Protein AF-A0A0F9W3J3-F1 (afdb_monomer_lite)

Secondary structure (DSSP, 8-state):
-----PEEPTTT--EE-TT-SSEEEEEEE-TTTSPEEEEEEEHHHHHT-

Radius of gyration: 12.06 Å; chains: 1; bounding box: 34×17×31 Å

pLDDT: mean 77.47, std 12.3, range [44.28, 88.56]

Structure (mmCIF, N/CA/C/O backbone):
data_AF-A0A0F9W3J3-F1
#
_entry.id   AF-A0A0F9W3J3-F1
#
loop_
_atom_site.group_PDB
_atom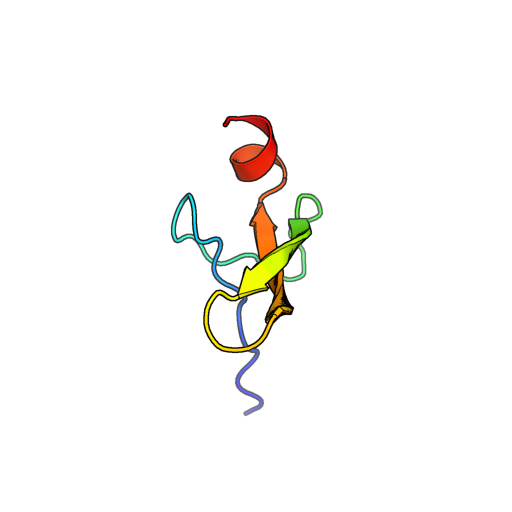_site.id
_atom_site.type_symbol
_atom_site.label_atom_id
_atom_site.label_alt_id
_atom_site.label_comp_id
_atom_site.label_asym_id
_atom_site.label_entity_id
_atom_site.label_seq_id
_atom_site.pdbx_PDB_ins_code
_atom_site.Cartn_x
_atom_site.Cartn_y
_atom_site.Cartn_z
_atom_site.occupancy
_atom_site.B_iso_or_equiv
_atom_site.auth_seq_id
_atom_site.auth_comp_id
_atom_site.auth_asym_id
_atom_site.auth_atom_id
_atom_site.pdbx_PDB_model_num
ATOM 1 N N . MET A 1 1 ? -20.564 1.880 -22.051 1.00 45.09 1 MET A N 1
ATOM 2 C CA . MET A 1 1 ? -20.467 1.485 -20.627 1.00 45.09 1 MET A CA 1
ATOM 3 C C . MET A 1 1 ? -19.000 1.574 -20.222 1.00 45.09 1 MET A C 1
ATOM 5 O O . MET A 1 1 ? -18.229 0.684 -20.559 1.00 45.09 1 MET A O 1
ATOM 9 N N . VAL A 1 2 ? -18.560 2.686 -19.630 1.00 44.28 2 VAL A N 1
ATOM 10 C CA . VAL A 1 2 ? -17.146 2.849 -19.251 1.00 44.28 2 VAL A CA 1
ATOM 11 C C . VAL A 1 2 ? -16.908 1.987 -18.011 1.00 44.28 2 VAL A C 1
ATOM 13 O O . VAL A 1 2 ? -17.443 2.293 -16.949 1.00 44.28 2 VAL A O 1
ATOM 16 N N . LYS A 1 3 ? -16.169 0.877 -18.144 1.00 45.09 3 LYS A N 1
ATOM 17 C CA . LYS A 1 3 ? -15.734 0.055 -17.003 1.00 45.09 3 LYS A CA 1
ATOM 18 C C . LYS A 1 3 ? -14.829 0.923 -16.123 1.00 45.09 3 LYS A C 1
ATOM 20 O O . LYS A 1 3 ? -13.638 1.044 -16.394 1.00 45.09 3 LYS A O 1
ATOM 25 N N . MET A 1 4 ? -15.398 1.581 -15.112 1.00 48.25 4 MET A N 1
ATOM 26 C CA . MET A 1 4 ? -14.628 2.292 -14.095 1.00 48.25 4 MET A CA 1
ATOM 27 C C . MET A 1 4 ? -13.732 1.264 -13.399 1.00 48.25 4 MET A C 1
ATOM 29 O O . MET A 1 4 ? -14.225 0.372 -12.712 1.00 48.25 4 MET A O 1
ATOM 33 N N . LYS A 1 5 ? -12.418 1.338 -13.633 1.00 55.47 5 LYS A N 1
ATOM 34 C CA . LYS A 1 5 ? -11.426 0.521 -12.927 1.00 55.47 5 LYS A CA 1
ATOM 35 C C . LYS A 1 5 ? -11.475 0.917 -11.452 1.00 55.47 5 LYS A C 1
ATOM 37 O O . LYS A 1 5 ? -10.957 1.963 -11.079 1.00 55.47 5 LYS A O 1
ATOM 42 N N . ALA A 1 6 ? -12.145 0.111 -10.636 1.00 61.97 6 ALA A N 1
ATOM 43 C CA . ALA A 1 6 ? -12.038 0.209 -9.191 1.00 61.97 6 ALA A CA 1
ATOM 44 C C . ALA A 1 6 ? -10.630 -0.252 -8.798 1.00 61.97 6 ALA A C 1
ATOM 46 O O . ALA A 1 6 ? -10.246 -1.386 -9.093 1.00 61.97 6 ALA A O 1
ATOM 47 N N . SER A 1 7 ? -9.849 0.627 -8.175 1.00 74.94 7 SER A N 1
ATOM 48 C CA . SER A 1 7 ? -8.555 0.247 -7.611 1.00 74.94 7 SER A CA 1
ATOM 49 C C . SER A 1 7 ? -8.798 -0.647 -6.403 1.00 74.94 7 SER A C 1
ATOM 51 O O . SER A 1 7 ? -9.668 -0.360 -5.590 1.00 74.94 7 SER A O 1
ATOM 53 N N . ILE A 1 8 ? -8.088 -1.766 -6.292 1.00 85.06 8 ILE A N 1
ATOM 54 C CA . ILE A 1 8 ? -8.250 -2.704 -5.173 1.00 85.06 8 ILE A CA 1
ATOM 55 C C . ILE A 1 8 ? -7.083 -2.507 -4.212 1.00 85.06 8 ILE A C 1
ATOM 57 O O . ILE A 1 8 ? -5.928 -2.566 -4.632 1.00 85.06 8 ILE A O 1
ATOM 61 N N . CYS A 1 9 ? -7.381 -2.297 -2.928 1.00 86.81 9 CYS A N 1
ATOM 62 C CA . CYS A 1 9 ? -6.354 -2.211 -1.898 1.00 86.81 9 CYS A CA 1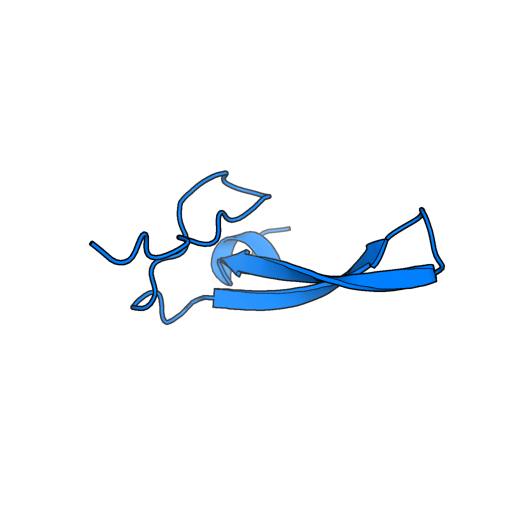
ATOM 63 C C . CYS A 1 9 ? -5.704 -3.592 -1.715 1.00 86.81 9 CYS A C 1
ATOM 65 O O . CYS A 1 9 ? -6.416 -4.556 -1.435 1.00 86.81 9 CYS A O 1
ATOM 67 N N . PRO A 1 10 ? -4.376 -3.730 -1.839 1.00 82.88 10 PRO A N 1
ATOM 68 C CA . PRO A 1 10 ? -3.717 -5.031 -1.737 1.00 82.88 10 PRO A CA 1
ATOM 69 C C . PRO A 1 10 ? -3.667 -5.592 -0.304 1.00 82.88 10 PRO A C 1
ATOM 71 O O . PRO A 1 10 ? -3.570 -6.806 -0.162 1.00 82.88 10 PRO A O 1
ATOM 74 N N . GLU A 1 11 ? -3.784 -4.754 0.735 1.00 87.25 11 GLU A N 1
ATOM 75 C CA . GLU A 1 11 ? -3.775 -5.196 2.143 1.00 87.25 11 GLU A CA 1
ATOM 76 C C . GLU A 1 11 ? -5.092 -5.881 2.530 1.00 87.25 11 GLU A C 1
ATOM 78 O O . GLU A 1 11 ? -5.106 -7.014 2.998 1.00 87.25 11 GLU A O 1
ATOM 83 N N . CYS A 1 12 ? -6.227 -5.217 2.295 1.00 87.25 12 CYS A N 1
ATOM 84 C CA . CYS A 1 12 ? -7.540 -5.726 2.701 1.00 87.25 12 CYS A CA 1
ATOM 85 C C . CYS A 1 12 ? -8.348 -6.352 1.554 1.00 87.25 12 CYS A C 1
ATOM 87 O O . CYS A 1 12 ? -9.451 -6.846 1.784 1.00 87.25 12 CYS A O 1
ATOM 89 N N . ARG A 1 13 ? -7.836 -6.300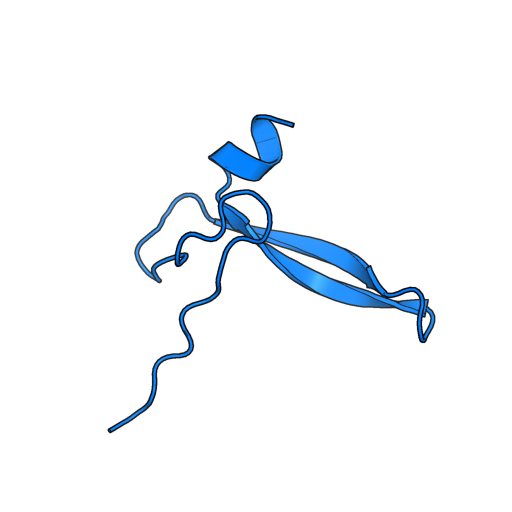 0.314 1.00 86.62 13 ARG A N 1
ATOM 90 C CA . ARG A 1 13 ? -8.492 -6.758 -0.929 1.00 86.62 13 ARG A CA 1
ATOM 91 C C . ARG A 1 13 ? -9.866 -6.135 -1.199 1.00 86.62 13 ARG A C 1
ATOM 93 O O . ARG A 1 13 ? -10.621 -6.641 -2.027 1.00 86.62 13 ARG A O 1
ATOM 100 N N . LYS A 1 14 ? -10.192 -5.020 -0.541 1.00 85.50 14 LYS A N 1
ATOM 101 C CA . LYS A 1 14 ? -11.424 -4.262 -0.783 1.00 85.50 14 LYS A CA 1
ATOM 102 C C . LYS A 1 14 ? -11.225 -3.258 -1.914 1.00 85.50 14 LYS A C 1
ATOM 104 O O . LYS A 1 14 ? -10.138 -2.712 -2.106 1.00 85.50 14 LYS A O 1
ATOM 109 N N . SER A 1 15 ? -12.299 -2.990 -2.647 1.00 84.38 15 SER A N 1
ATOM 110 C CA . SER A 1 15 ? -12.345 -1.924 -3.645 1.00 84.38 15 SER A CA 1
ATOM 111 C C . SER A 1 15 ? -12.205 -0.555 -2.978 1.00 84.38 15 SER A C 1
ATOM 113 O O . SER A 1 15 ? -12.972 -0.216 -2.077 1.00 84.38 15 SER A O 1
ATOM 115 N N . ILE A 1 16 ? -11.248 0.231 -3.450 1.00 83.31 16 ILE A N 1
ATOM 116 C CA . ILE A 1 16 ? -11.065 1.643 -3.137 1.00 83.31 16 ILE A CA 1
ATOM 117 C C . ILE A 1 16 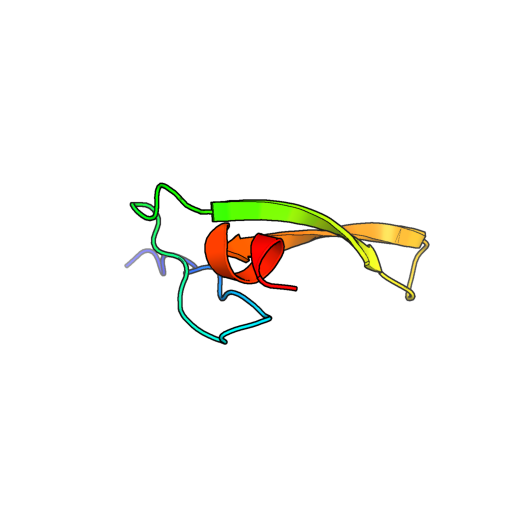? -12.022 2.412 -4.041 1.00 83.31 16 ILE A C 1
ATOM 119 O O . ILE A 1 16 ? -11.846 2.478 -5.262 1.00 83.31 16 ILE A O 1
ATOM 123 N N . GLN A 1 17 ? -13.083 2.949 -3.448 1.00 80.50 17 GLN A N 1
ATOM 124 C CA . GLN A 1 17 ? -14.044 3.747 -4.195 1.00 80.50 17 GLN A CA 1
ATOM 125 C C . GLN A 1 17 ? -13.454 5.126 -4.511 1.00 80.50 17 GLN A C 1
ATOM 127 O O . GLN A 1 17 ? -12.596 5.642 -3.802 1.00 80.50 17 GLN A O 1
ATOM 132 N N . ARG A 1 18 ? -13.932 5.777 -5.574 1.00 70.25 18 ARG A N 1
ATOM 133 C CA . ARG A 1 18 ? -13.489 7.143 -5.912 1.00 70.25 18 ARG A CA 1
ATOM 134 C C . ARG A 1 18 ? -13.870 8.173 -4.836 1.00 70.25 18 ARG A C 1
ATOM 136 O O . ARG A 1 18 ? -13.208 9.198 -4.731 1.00 70.25 18 ARG A O 1
ATOM 143 N N . HIS A 1 19 ? -14.917 7.883 -4.062 1.00 74.12 19 HIS A N 1
ATOM 144 C CA . HIS A 1 19 ? -15.388 8.683 -2.925 1.00 74.12 19 HIS A CA 1
ATOM 145 C C . HIS A 1 19 ? -14.700 8.317 -1.603 1.00 74.12 19 HIS A C 1
ATOM 147 O O . HIS A 1 19 ? -15.001 8.909 -0.571 1.00 74.12 19 HIS A O 1
ATOM 153 N N . ASP A 1 20 ? -13.790 7.344 -1.621 1.00 69.88 20 ASP A N 1
ATOM 154 C CA . ASP A 1 20 ? -13.006 6.978 -0.453 1.00 69.88 20 ASP A CA 1
ATOM 155 C C . ASP A 1 20 ? -11.977 8.095 -0.215 1.00 69.88 20 ASP A C 1
ATOM 157 O O . ASP A 1 20 ? -10.941 8.168 -0.881 1.00 69.88 20 ASP A O 1
ATOM 161 N N . ALA A 1 21 ? -12.302 9.022 0.693 1.00 70.25 21 ALA A N 1
ATOM 162 C CA . ALA A 1 21 ? -11.414 10.123 1.084 1.00 70.25 21 ALA A CA 1
ATOM 163 C C . ALA A 1 21 ? -10.094 9.606 1.685 1.00 70.25 21 ALA A C 1
ATOM 165 O O . ALA A 1 21 ? -9.075 10.292 1.665 1.00 70.25 21 ALA A O 1
ATOM 166 N N . ASN A 1 22 ? -10.104 8.358 2.152 1.00 81.38 22 ASN A N 1
ATOM 167 C CA . ASN A 1 22 ? -9.010 7.698 2.835 1.00 81.38 22 ASN A CA 1
ATOM 168 C C . ASN A 1 22 ? -8.275 6.742 1.884 1.00 81.38 22 ASN A C 1
ATOM 170 O O . ASN A 1 22 ? -8.115 5.562 2.195 1.00 81.38 22 ASN A O 1
ATOM 174 N N . ARG A 1 23 ? -7.796 7.237 0.736 1.00 85.50 23 ARG A N 1
ATOM 175 C CA . ARG A 1 23 ? -6.908 6.487 -0.172 1.00 85.50 23 ARG A CA 1
ATOM 176 C C . ARG A 1 23 ? -5.548 7.159 -0.324 1.00 85.50 23 ARG A C 1
ATOM 178 O O . ARG A 1 23 ? -5.457 8.382 -0.348 1.00 85.50 23 ARG A O 1
ATOM 185 N N . ILE A 1 24 ? -4.501 6.355 -0.465 1.00 87.19 24 ILE A N 1
ATOM 186 C CA . ILE A 1 24 ? -3.123 6.815 -0.645 1.00 87.19 24 ILE A CA 1
ATOM 187 C C . ILE A 1 24 ? -2.447 6.059 -1.788 1.00 87.19 24 ILE A C 1
ATOM 189 O O . ILE A 1 24 ? -2.591 4.843 -1.920 1.00 87.19 24 ILE A O 1
ATOM 193 N N . ASN A 1 25 ? -1.682 6.783 -2.604 1.00 87.94 25 ASN A N 1
ATOM 194 C CA . ASN A 1 25 ? -0.872 6.217 -3.676 1.00 87.94 25 ASN A CA 1
ATOM 195 C C . ASN A 1 25 ? 0.570 6.085 -3.192 1.00 87.94 25 ASN A C 1
ATOM 197 O O . ASN A 1 25 ? 1.256 7.082 -2.976 1.00 87.94 25 ASN A O 1
ATOM 201 N N . VAL A 1 26 ? 1.040 4.852 -3.058 1.00 86.88 26 VAL A N 1
ATOM 202 C CA . VAL A 1 26 ? 2.390 4.542 -2.594 1.00 86.88 26 VAL A CA 1
ATOM 203 C C . VAL A 1 26 ? 3.203 4.035 -3.773 1.00 86.88 26 VAL A C 1
ATOM 205 O O . VAL A 1 26 ? 2.784 3.126 -4.493 1.00 86.88 26 VAL A O 1
ATOM 208 N N . LYS A 1 27 ? 4.379 4.627 -3.981 1.00 87.94 27 LYS A N 1
ATOM 209 C CA . LYS A 1 27 ? 5.349 4.133 -4.957 1.00 87.94 27 LYS A CA 1
ATOM 210 C C . LYS A 1 27 ? 6.094 2.958 -4.333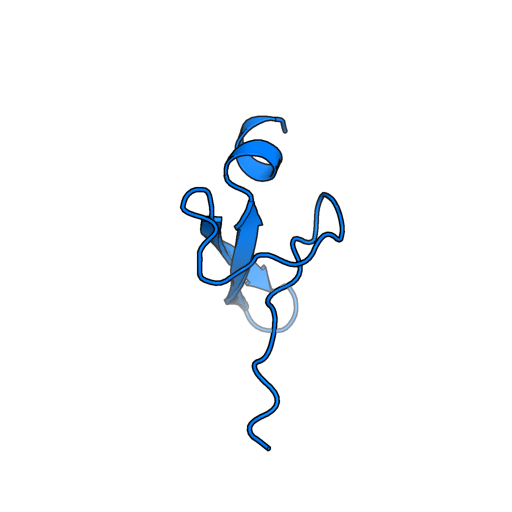 1.00 87.94 27 LYS A C 1
ATOM 212 O O . LYS A 1 27 ? 6.908 3.151 -3.437 1.00 87.94 27 LYS A O 1
ATOM 217 N N . VAL A 1 28 ? 5.813 1.751 -4.805 1.00 85.12 28 VAL A N 1
ATOM 218 C CA . VAL A 1 28 ? 6.524 0.538 -4.395 1.00 85.12 28 VAL A CA 1
ATOM 219 C C . VAL A 1 28 ? 7.549 0.171 -5.460 1.00 85.12 28 VAL A C 1
ATOM 221 O O . VAL A 1 28 ? 7.307 0.355 -6.652 1.00 85.12 28 VAL A O 1
ATOM 224 N N . ALA A 1 29 ? 8.715 -0.316 -5.047 1.00 81.19 29 ALA A N 1
ATOM 225 C CA . ALA A 1 29 ? 9.709 -0.811 -5.990 1.00 81.19 29 ALA A CA 1
ATOM 226 C C . ALA A 1 29 ? 9.167 -2.078 -6.666 1.00 81.19 29 ALA A C 1
ATOM 228 O O . ALA A 1 29 ? 8.870 -3.060 -5.987 1.00 81.19 29 ALA A O 1
ATOM 229 N N . ASP A 1 30 ? 9.010 -2.052 -7.990 1.00 80.50 30 ASP A N 1
ATOM 230 C CA . ASP A 1 30 ? 8.762 -3.274 -8.744 1.00 80.50 30 ASP A CA 1
ATOM 231 C C . ASP A 1 30 ? 10.109 -3.934 -9.032 1.00 80.50 30 ASP A C 1
ATOM 233 O O . ASP A 1 30 ? 10.966 -3.364 -9.717 1.00 80.50 30 ASP A O 1
ATOM 237 N N . GLY A 1 31 ? 10.305 -5.125 -8.463 1.00 71.62 31 GLY A N 1
ATOM 238 C CA . GLY A 1 31 ? 11.558 -5.874 -8.563 1.00 71.62 31 GLY A CA 1
ATOM 239 C C . GLY A 1 31 ? 11.941 -6.264 -9.992 1.00 71.62 31 GLY A C 1
ATOM 240 O O . GLY A 1 31 ? 13.063 -6.705 -10.210 1.00 71.62 31 GLY A O 1
ATOM 241 N N . SER A 1 32 ? 11.049 -6.078 -10.970 1.00 75.25 32 SER A N 1
ATOM 242 C CA . SER A 1 32 ? 11.259 -6.535 -12.342 1.00 75.25 32 SER A CA 1
ATOM 243 C C . SER A 1 32 ? 12.043 -5.547 -13.204 1.00 75.25 32 SER A C 1
ATOM 245 O O . SER A 1 32 ? 12.600 -5.959 -14.212 1.00 75.25 32 SER A O 1
ATOM 247 N N . ASN A 1 33 ? 12.069 -4.248 -12.871 1.00 70.06 33 ASN A N 1
ATOM 248 C CA . ASN A 1 33 ? 12.676 -3.244 -13.764 1.00 70.06 33 ASN A CA 1
ATOM 249 C C . ASN A 1 33 ? 13.272 -2.006 -13.070 1.00 70.06 33 ASN A C 1
ATOM 251 O O . ASN A 1 33 ? 13.589 -1.024 -13.742 1.00 70.06 33 ASN A O 1
ATOM 255 N N . GLY A 1 34 ? 13.354 -1.978 -11.734 1.00 69.81 34 GLY A N 1
ATOM 256 C CA . GLY A 1 34 ? 13.822 -0.796 -10.987 1.00 69.81 34 GLY A CA 1
ATOM 257 C C . GLY A 1 34 ? 12.916 0.439 -11.134 1.00 69.81 34 GLY A C 1
ATOM 258 O O . GLY A 1 34 ? 13.181 1.496 -10.561 1.00 69.81 34 GLY A O 1
ATOM 259 N N . LYS A 1 35 ? 11.811 0.318 -11.879 1.00 74.75 35 LYS A N 1
ATOM 260 C CA . LYS A 1 35 ? 10.768 1.331 -11.992 1.00 74.75 35 LYS A CA 1
ATOM 261 C C . LYS A 1 35 ? 9.809 1.145 -10.827 1.00 74.75 35 LYS A C 1
ATOM 263 O O . LYS A 1 35 ? 9.185 0.101 -10.684 1.00 74.75 35 LYS A O 1
ATOM 268 N N . GLY A 1 36 ? 9.693 2.165 -9.982 1.00 79.75 36 GLY A N 1
ATOM 269 C CA . GLY A 1 36 ? 8.681 2.154 -8.932 1.00 79.75 36 GLY A CA 1
ATOM 270 C C . GLY A 1 36 ? 7.284 2.175 -9.549 1.00 79.75 36 GLY A C 1
ATOM 271 O O . GLY A 1 36 ? 6.985 3.059 -10.353 1.00 79.75 36 GLY A O 1
ATOM 272 N N . VAL A 1 37 ? 6.446 1.213 -9.178 1.00 84.69 37 VAL A N 1
ATOM 273 C CA . VAL A 1 37 ? 5.035 1.162 -9.561 1.00 84.69 37 VAL A CA 1
ATOM 274 C C . VAL A 1 37 ? 4.201 1.826 -8.476 1.00 84.69 37 VAL A C 1
ATOM 276 O O . VAL A 1 37 ? 4.468 1.685 -7.285 1.00 84.69 37 VAL A O 1
ATOM 279 N N . TYR A 1 38 ? 3.184 2.575 -8.882 1.00 84.31 38 TYR A N 1
ATOM 280 C CA . TYR A 1 38 ? 2.255 3.186 -7.941 1.00 84.31 38 TYR A CA 1
ATOM 281 C C . TYR A 1 38 ? 1.145 2.188 -7.623 1.00 84.31 38 TYR A C 1
ATOM 283 O O . TYR A 1 38 ? 0.473 1.692 -8.527 1.00 84.31 38 TYR A O 1
ATOM 291 N N . LYS A 1 39 ? 0.955 1.899 -6.337 1.00 85.75 39 LYS A N 1
ATOM 292 C CA . LYS A 1 39 ? -0.157 1.099 -5.822 1.00 85.75 39 LYS A CA 1
ATOM 293 C C . LYS A 1 39 ? -1.037 1.963 -4.928 1.00 85.75 39 LYS A C 1
ATOM 295 O O . LYS A 1 39 ? -0.535 2.770 -4.150 1.00 85.75 39 LYS A O 1
ATOM 300 N N . GLU A 1 40 ? -2.346 1.786 -5.049 1.00 87.19 40 GLU A N 1
ATOM 301 C CA . GLU A 1 40 ? -3.328 2.454 -4.197 1.00 87.19 40 GLU A CA 1
ATOM 302 C C . GLU A 1 40 ? -3.661 1.584 -2.984 1.00 87.19 40 GLU A C 1
ATOM 304 O O . GLU A 1 40 ? -3.889 0.378 -3.103 1.00 87.19 40 GLU A O 1
ATOM 309 N N . TYR A 1 41 ? -3.707 2.213 -1.815 1.00 87.12 41 TYR A N 1
ATOM 310 C CA . TYR A 1 41 ? -4.052 1.597 -0.541 1.00 87.12 41 TYR A CA 1
ATOM 311 C C . TYR A 1 41 ? -5.144 2.416 0.142 1.00 87.12 41 TYR A C 1
ATOM 313 O O . TYR A 1 41 ? -5.214 3.632 -0.036 1.00 87.12 41 TYR A O 1
ATOM 321 N N . HIS A 1 42 ? -5.963 1.776 0.976 1.00 88.56 42 HIS A N 1
ATOM 322 C CA . HIS A 1 42 ? -6.728 2.515 1.976 1.00 88.56 42 HIS A CA 1
ATOM 323 C C . HIS A 1 42 ? -5.758 3.102 3.001 1.00 88.56 42 HIS A C 1
ATOM 325 O O . HIS A 1 42 ? -4.887 2.393 3.504 1.00 88.56 42 HIS A O 1
ATOM 331 N N . LEU A 1 43 ? -5.930 4.376 3.343 1.00 85.69 43 LEU A N 1
ATOM 332 C CA . LEU A 1 43 ? -5.131 5.094 4.333 1.00 85.69 43 LEU A CA 1
ATOM 333 C C . LEU A 1 43 ? -5.114 4.343 5.671 1.00 85.69 43 LEU A C 1
ATOM 335 O O . LEU A 1 43 ? -4.063 4.218 6.292 1.00 85.69 43 LEU A O 1
ATOM 339 N N . ASN A 1 44 ? -6.258 3.776 6.070 1.00 85.94 44 ASN A N 1
ATOM 340 C CA . ASN A 1 44 ? -6.359 2.957 7.278 1.00 85.94 44 ASN A CA 1
ATOM 341 C C . ASN A 1 44 ? -5.529 1.673 7.183 1.00 85.94 44 ASN A C 1
ATOM 343 O O . ASN A 1 44 ? -4.850 1.314 8.134 1.00 85.94 44 ASN A O 1
ATOM 347 N N . CYS A 1 45 ? -5.552 0.986 6.039 1.00 87.25 45 CYS A N 1
ATOM 348 C CA . CYS A 1 45 ? -4.769 -0.235 5.854 1.00 87.25 45 CYS A CA 1
ATOM 349 C C . CYS A 1 45 ? -3.267 0.047 5.778 1.00 87.25 45 CYS A C 1
ATOM 351 O O . CYS A 1 45 ? -2.482 -0.761 6.248 1.00 87.25 45 CYS A O 1
ATOM 353 N N . TYR A 1 46 ? -2.869 1.188 5.210 1.00 85.81 46 TYR A N 1
ATOM 354 C CA . TYR A 1 46 ? -1.464 1.579 5.149 1.00 85.81 46 TYR A CA 1
ATOM 355 C C . TYR A 1 46 ? -0.906 1.993 6.521 1.00 85.81 46 TYR A C 1
ATOM 357 O O . TYR A 1 46 ? 0.225 1.646 6.837 1.00 85.81 46 TYR A O 1
ATOM 365 N N . GLN A 1 47 ? -1.689 2.712 7.335 1.00 84.50 47 GLN A N 1
ATOM 366 C CA . GLN A 1 47 ? -1.277 3.138 8.681 1.00 84.50 47 GLN A CA 1
ATOM 367 C C . GLN A 1 47 ? -1.365 2.031 9.737 1.00 84.50 47 GLN A C 1
ATOM 369 O O . GLN A 1 47 ? -0.668 2.098 10.739 1.00 84.50 47 GLN A O 1
ATOM 374 N N . SER A 1 48 ? -2.225 1.032 9.538 1.00 74.56 48 SER A N 1
ATOM 375 C CA . SER A 1 48 ? -2.421 -0.071 10.489 1.00 74.56 48 SER A CA 1
ATOM 376 C C . SER A 1 48 ? -1.389 -1.203 10.338 1.00 74.56 48 SER A C 1
ATOM 378 O O . SER A 1 48 ? -1.644 -2.312 10.810 1.00 74.56 48 SER A O 1
ATOM 380 N N . LYS A 1 49 ? -0.278 -0.944 9.641 1.00 60.69 49 LYS A N 1
ATOM 381 C CA . LYS A 1 49 ? 0.796 -1.894 9.345 1.00 60.69 49 LYS A CA 1
ATOM 382 C C . LY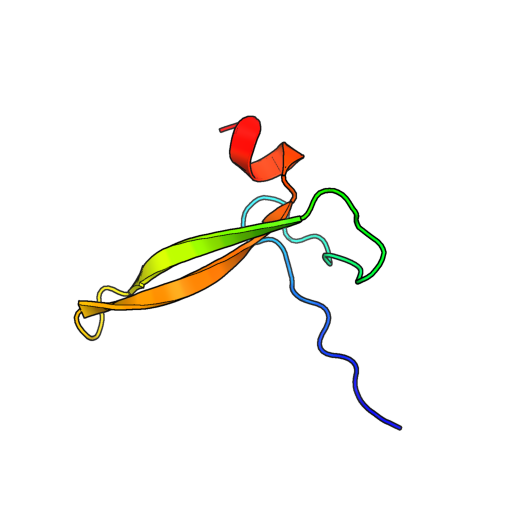S A 1 49 ? 1.913 -1.790 10.377 1.00 60.69 49 LYS A C 1
ATOM 384 O O . LYS A 1 49 ? 2.442 -2.856 10.752 1.00 60.69 49 LYS A O 1
#

Foldseek 3Di:
DPPPPFAAAPQVRHTDDPPLPQKDWDFDQDPPPRGTDTHIHGNCSVVVD

Sequence (49 aa):
MVKMKASICPECRKSIQRHDANRINVKVADGSNGKGVYKEYHLNCYQSK

Organism: NCBI:txid412755